Protein AF-A0A1Y1VR72-F1 (afdb_monomer_lite)

InterPro domains:
  IPR000253 Forkhead-associated (FHA) domain [PF00498] (40-105)
  IPR000253 Forkhead-associated (FHA) domain [PS50006] (40-97)
  IPR000253 Forkhead-associated (FHA) domain [SM00240] (39-97)
  IPR008984 SMAD/FHA domain superfamily [SSF49879] (26-106)
  IPR045178 Transcription regulator Fhl1/FHA1 [PTHR21712] (13-106)

Foldseek 3Di:
DDDDDPPPPPPPPDPPDDDDDAPDWDDDPPDIDGHRDQKFWEWADDPDPPDDDGRHHPYDDPQTHRGAWMWGQDPVVRFIKIAGQGCNFDDDPNDTDHHGDMDTDD

Structure (mmCIF, N/CA/C/O backbone):
data_AF-A0A1Y1VR72-F1
#
_entry.id   AF-A0A1Y1VR72-F1
#
loop_
_atom_site.group_PDB
_atom_site.id
_atom_site.type_symbol
_atom_site.label_atom_id
_atom_site.label_alt_id
_atom_site.label_comp_id
_atom_site.label_asym_id
_atom_site.label_entity_id
_atom_site.label_seq_id
_atom_site.pdbx_PDB_ins_code
_atom_site.Cartn_x
_atom_site.Cartn_y
_atom_site.Cartn_z
_atom_site.occupancy
_atom_site.B_iso_or_equiv
_atom_site.auth_seq_id
_atom_site.auth_comp_id
_atom_site.auth_asym_id
_atom_site.auth_atom_id
_atom_site.pdbx_PDB_model_num
ATOM 1 N N . ASP A 1 1 ? -9.793 15.727 67.281 1.00 45.00 1 ASP A N 1
ATOM 2 C CA . ASP A 1 1 ? -9.416 17.140 67.057 1.00 45.00 1 ASP A CA 1
ATOM 3 C C . ASP A 1 1 ? -8.016 17.166 66.433 1.00 45.00 1 ASP A C 1
ATOM 5 O O . ASP A 1 1 ? -7.065 17.645 67.029 1.00 45.00 1 ASP A O 1
ATOM 9 N N . ASP A 1 2 ? -7.736 16.398 65.380 1.00 47.75 2 ASP A N 1
ATOM 10 C CA . ASP A 1 2 ? -8.169 16.596 63.986 1.00 47.75 2 ASP A CA 1
ATOM 11 C C . ASP A 1 2 ? -7.826 17.985 63.455 1.00 47.75 2 ASP A C 1
ATOM 13 O O . ASP A 1 2 ? -8.650 18.885 63.516 1.00 47.75 2 ASP A O 1
ATOM 17 N N . GLU A 1 3 ? -6.638 18.124 62.865 1.00 48.88 3 GLU A N 1
ATOM 18 C CA . GLU A 1 3 ? -6.449 19.033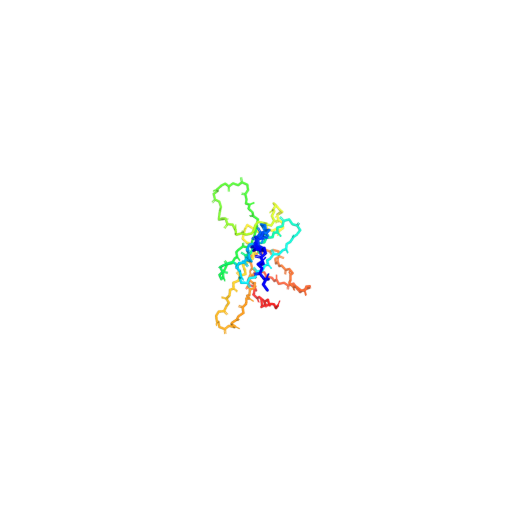 61.735 1.00 48.88 3 GLU A CA 1
ATOM 19 C C . GLU A 1 3 ? -5.447 18.411 60.758 1.00 48.88 3 GLU A C 1
ATOM 21 O O . GLU A 1 3 ? -4.230 18.391 60.951 1.00 48.88 3 GLU A O 1
ATOM 26 N N . ALA A 1 4 ? -6.025 17.794 59.730 1.00 44.56 4 ALA A N 1
ATOM 27 C CA . ALA A 1 4 ? -5.344 17.140 58.634 1.00 44.56 4 ALA A CA 1
ATOM 28 C C . ALA A 1 4 ? -4.530 18.154 57.819 1.00 44.56 4 ALA A C 1
ATOM 30 O O . ALA A 1 4 ? -5.060 19.140 57.304 1.00 44.56 4 ALA A O 1
ATOM 31 N N . GLN A 1 5 ? -3.241 17.871 57.639 1.00 47.50 5 GLN A N 1
ATOM 32 C CA . GLN A 1 5 ? -2.437 18.511 56.606 1.00 47.50 5 GLN A CA 1
ATOM 33 C C . GLN A 1 5 ? -2.975 18.082 55.238 1.00 47.50 5 GLN A C 1
ATOM 35 O O . GLN A 1 5 ? -2.904 16.914 54.857 1.00 47.50 5 GLN A O 1
ATOM 40 N N . ASN A 1 6 ? -3.539 19.056 54.525 1.00 47.53 6 ASN A N 1
ATOM 41 C CA . ASN A 1 6 ? -4.019 18.964 53.151 1.00 47.53 6 ASN A CA 1
ATOM 42 C C . ASN A 1 6 ? -2.875 18.529 52.217 1.00 47.53 6 ASN A C 1
ATOM 44 O O . ASN A 1 6 ? -2.148 19.349 51.659 1.00 47.53 6 ASN A O 1
ATOM 48 N N . GLY A 1 7 ? -2.723 17.219 52.040 1.00 40.97 7 GLY A N 1
ATOM 49 C CA . GLY A 1 7 ? -1.968 16.624 50.948 1.00 40.97 7 GLY A CA 1
ATOM 50 C C . GLY A 1 7 ? -2.772 16.741 49.661 1.00 40.97 7 GLY A C 1
ATOM 51 O O . GLY A 1 7 ? -3.368 15.763 49.215 1.00 40.97 7 GLY A O 1
ATOM 52 N N . ALA A 1 8 ? -2.810 17.935 49.067 1.00 47.41 8 ALA A N 1
ATOM 53 C CA . ALA A 1 8 ? -3.213 18.078 47.676 1.00 47.41 8 ALA A CA 1
ATOM 54 C C . ALA A 1 8 ? -2.144 17.375 46.835 1.00 47.41 8 ALA A C 1
ATOM 56 O O . ALA A 1 8 ? -1.064 17.906 46.592 1.00 47.41 8 ALA A O 1
ATOM 57 N N . THR A 1 9 ? -2.414 16.120 46.486 1.00 50.28 9 THR A N 1
ATOM 58 C CA . THR A 1 9 ? -1.569 15.335 45.597 1.00 50.28 9 THR A CA 1
ATOM 59 C C . THR A 1 9 ? -1.646 16.005 44.232 1.00 50.28 9 THR A C 1
ATOM 61 O O . THR A 1 9 ? -2.640 15.876 43.519 1.00 50.28 9 THR A O 1
ATOM 64 N N . GLU A 1 10 ? -0.629 16.798 43.906 1.00 45.81 10 GLU A N 1
ATOM 65 C CA . GLU A 1 10 ? -0.415 17.305 42.560 1.00 45.81 10 GLU A CA 1
ATOM 66 C C . GLU A 1 10 ? -0.365 16.097 41.625 1.00 45.81 10 GLU A C 1
ATOM 68 O O . GLU A 1 10 ? 0.569 15.293 41.673 1.00 45.81 10 GLU A O 1
ATOM 73 N N . LEU A 1 11 ? -1.402 15.934 40.803 1.00 52.00 11 LEU A N 1
ATOM 74 C CA . LEU A 1 11 ? -1.386 14.991 39.697 1.00 52.00 11 LEU A CA 1
ATOM 75 C C . LEU A 1 11 ? -0.333 15.490 38.707 1.00 52.00 11 LEU A C 1
ATOM 77 O O . LEU A 1 11 ? -0.634 16.252 37.789 1.00 52.00 11 LEU A O 1
ATOM 81 N N . HIS A 1 12 ? 0.915 15.079 38.926 1.00 49.41 12 HIS A N 1
ATOM 82 C CA . HIS A 1 12 ? 1.970 15.120 37.928 1.00 49.41 12 HIS A CA 1
ATOM 83 C C . HIS A 1 12 ? 1.505 14.249 36.759 1.00 49.41 12 HIS A C 1
ATOM 85 O O . HIS A 1 12 ? 1.690 13.033 36.740 1.00 49.41 12 HIS A O 1
ATOM 91 N N . MET A 1 13 ? 0.830 14.884 35.803 1.00 54.44 13 MET A N 1
ATOM 92 C CA . MET A 1 13 ? 0.628 14.353 34.466 1.00 54.44 13 MET A CA 1
ATOM 93 C C . MET A 1 13 ? 2.016 14.281 33.836 1.00 54.44 13 MET A C 1
ATOM 95 O O . MET A 1 13 ? 2.505 15.252 33.258 1.00 54.44 13 MET A O 1
ATOM 99 N N . ASP A 1 14 ? 2.680 13.141 34.023 1.00 49.00 14 ASP A N 1
ATOM 100 C CA . ASP A 1 14 ? 3.824 12.776 33.205 1.00 49.00 14 ASP A CA 1
ATOM 101 C C . ASP A 1 14 ? 3.418 12.966 31.740 1.00 49.00 14 ASP A C 1
ATOM 103 O O . ASP A 1 14 ? 2.306 12.612 31.340 1.00 49.00 14 ASP A O 1
ATOM 107 N N . SER A 1 15 ? 4.281 13.596 30.953 1.00 54.97 15 SER A N 1
ATOM 108 C CA . SER A 1 15 ? 3.996 14.084 29.596 1.00 54.97 15 SER A CA 1
ATOM 109 C C . SER A 1 15 ? 3.934 12.942 28.569 1.00 54.97 15 SER A C 1
ATOM 111 O O . SER A 1 15 ? 4.470 13.036 27.464 1.00 54.97 15 SER A O 1
ATOM 113 N N . THR A 1 16 ? 3.301 11.830 28.931 1.00 55.88 16 THR A N 1
ATOM 114 C CA . THR A 1 16 ? 3.191 10.608 28.142 1.00 55.88 16 THR A CA 1
ATOM 115 C C . THR A 1 16 ? 2.025 10.755 27.168 1.00 55.88 16 THR A C 1
ATOM 117 O O . THR A 1 16 ? 0.869 10.515 27.489 1.00 55.88 16 THR A O 1
ATOM 120 N N . GLN A 1 17 ? 2.363 11.281 25.986 1.00 63.19 17 GLN A N 1
ATOM 121 C CA . GLN A 1 17 ? 1.578 11.385 24.747 1.00 63.19 17 GLN A CA 1
ATOM 122 C C . GLN A 1 17 ? 0.138 10.844 24.817 1.00 63.19 17 GLN A C 1
ATOM 124 O O . GLN A 1 17 ? -0.082 9.635 24.888 1.00 63.19 17 GLN A O 1
ATOM 129 N N . ALA A 1 18 ? -0.844 11.745 24.698 1.00 69.44 18 ALA A N 1
ATOM 130 C CA . ALA A 1 18 ? -2.248 11.377 24.526 1.00 69.44 18 ALA A CA 1
ATOM 131 C C . ALA A 1 18 ? -2.410 10.282 23.445 1.00 69.44 18 ALA A C 1
ATOM 133 O O . ALA A 1 18 ? -1.710 10.331 22.426 1.00 69.44 18 ALA A O 1
ATOM 134 N N . PRO A 1 19 ? -3.321 9.307 23.635 1.00 79.31 19 PRO A N 1
ATOM 135 C CA . PRO A 1 19 ? -3.458 8.178 22.724 1.00 79.31 19 PRO A CA 1
ATOM 136 C C . PRO A 1 19 ? -3.738 8.658 21.296 1.00 79.31 19 PRO A C 1
ATOM 138 O O . PRO A 1 19 ? -4.648 9.45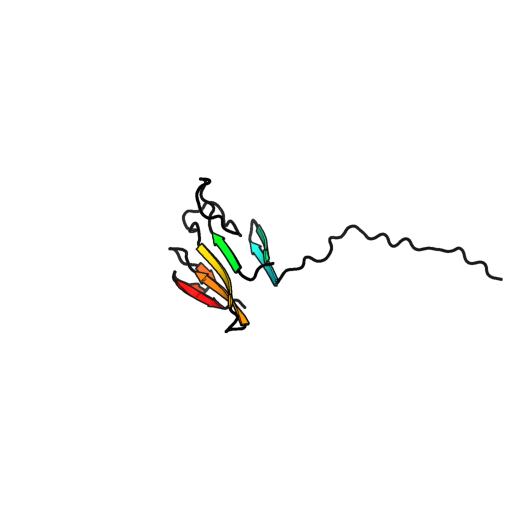3 21.049 1.00 79.31 19 PRO A O 1
ATOM 141 N N . VAL A 1 20 ? -2.936 8.176 20.343 1.00 86.31 20 VAL A N 1
ATOM 142 C CA . VAL A 1 20 ? -3.068 8.539 18.930 1.00 86.31 20 VAL A CA 1
ATOM 143 C C . VAL A 1 20 ? -4.369 7.959 18.378 1.00 86.31 20 VAL A C 1
ATOM 145 O O . VAL A 1 20 ? -4.541 6.745 18.323 1.00 86.31 20 VAL A O 1
ATOM 148 N N . GLN A 1 21 ? -5.276 8.827 17.927 1.00 92.25 21 GLN A N 1
ATOM 149 C CA . GLN A 1 21 ? -6.498 8.411 17.239 1.00 92.25 21 GLN A CA 1
ATOM 150 C C . GLN A 1 21 ? -6.195 8.074 15.773 1.00 92.25 21 GLN A C 1
ATOM 152 O O . GLN A 1 21 ? -5.679 8.912 15.023 1.00 92.25 21 GLN A O 1
ATOM 157 N N . ALA A 1 22 ? -6.494 6.835 15.384 1.00 95.00 22 ALA A N 1
ATOM 158 C CA . ALA A 1 22 ? -6.310 6.295 14.041 1.00 95.00 22 ALA A CA 1
ATOM 159 C C . ALA A 1 22 ? -7.178 5.040 13.846 1.00 95.00 22 ALA A C 1
ATOM 161 O O . ALA A 1 22 ? -7.506 4.359 14.815 1.00 95.00 22 ALA A O 1
ATOM 1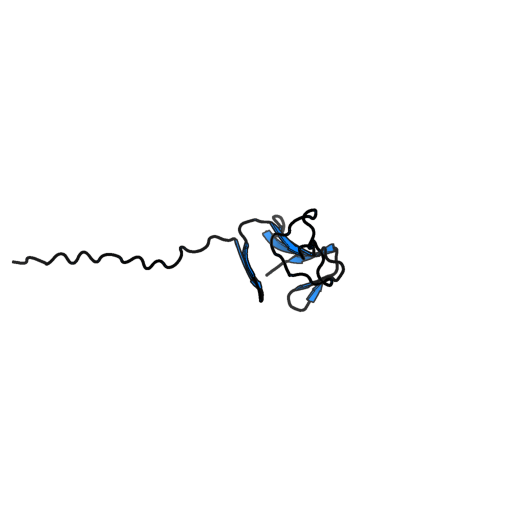62 N N . TYR A 1 23 ? -7.515 4.723 12.596 1.00 94.94 23 TYR A N 1
ATOM 163 C CA . TYR A 1 23 ? -8.194 3.479 12.224 1.00 94.94 23 TYR A CA 1
ATOM 164 C C . TYR A 1 23 ? -7.258 2.271 12.290 1.00 94.94 23 TYR A C 1
ATOM 166 O O . TYR A 1 23 ? -7.682 1.177 12.645 1.00 94.94 23 TYR A O 1
ATOM 174 N N . ALA A 1 24 ? -5.990 2.471 11.933 1.00 94.44 24 ALA A N 1
ATOM 175 C CA . ALA A 1 24 ? -4.968 1.438 11.939 1.00 94.44 24 ALA A CA 1
ATOM 176 C C . ALA A 1 24 ? -3.578 2.059 12.113 1.00 94.44 24 ALA A C 1
ATOM 178 O O . ALA A 1 24 ? -3.380 3.265 11.927 1.00 94.44 24 ALA A O 1
ATOM 179 N N . LYS A 1 25 ? -2.603 1.213 12.433 1.00 95.12 25 LYS A N 1
ATOM 180 C CA . LYS A 1 25 ? -1.183 1.553 12.444 1.00 95.12 25 LYS A CA 1
ATOM 181 C C . LYS A 1 25 ? -0.479 0.668 11.418 1.00 95.12 25 LYS A C 1
ATOM 183 O O . LYS A 1 25 ? -0.639 -0.546 11.451 1.00 95.12 25 LYS A O 1
ATOM 188 N N . LEU A 1 26 ? 0.282 1.283 10.522 1.00 94.94 26 LEU A N 1
ATOM 189 C CA . LEU A 1 26 ? 1.143 0.609 9.558 1.00 94.94 26 LEU A CA 1
ATOM 190 C C . LEU A 1 26 ? 2.587 0.798 10.007 1.00 94.94 26 LEU A C 1
ATOM 192 O O . LEU A 1 26 ? 3.019 1.925 10.249 1.00 94.94 26 LEU A O 1
ATOM 196 N N . GLU A 1 27 ? 3.323 -0.298 10.124 1.00 95.31 27 GLU A N 1
ATOM 197 C CA . GLU A 1 27 ? 4.709 -0.288 10.572 1.00 95.31 27 GLU A CA 1
ATOM 198 C C . GLU A 1 27 ? 5.561 -1.095 9.599 1.00 95.31 27 GLU A C 1
ATOM 200 O O . GLU A 1 27 ? 5.185 -2.189 9.176 1.00 95.31 27 GLU A O 1
ATOM 205 N N . GLY A 1 28 ? 6.694 -0.521 9.225 1.00 90.19 28 GLY A N 1
ATOM 206 C CA . GLY A 1 28 ? 7.737 -1.175 8.455 1.00 90.19 28 GLY A CA 1
ATOM 207 C C . GLY A 1 28 ? 9.106 -0.843 9.045 1.00 90.19 28 GLY A C 1
ATOM 208 O O . GLY A 1 28 ? 9.185 -0.117 10.035 1.00 90.19 28 GLY A O 1
ATOM 209 N N . PRO A 1 29 ? 10.196 -1.337 8.437 1.00 89.88 29 PRO A N 1
ATOM 210 C CA . PRO A 1 29 ? 11.546 -1.140 8.966 1.00 89.88 29 PRO A CA 1
ATOM 211 C C . PRO A 1 29 ? 11.912 0.333 9.195 1.00 89.88 29 PRO A C 1
ATOM 213 O O . PRO A 1 29 ? 12.518 0.662 10.210 1.00 89.88 29 PRO A O 1
ATOM 216 N N . ASP A 1 30 ? 11.486 1.210 8.281 1.00 87.25 30 ASP A N 1
ATOM 217 C CA . ASP A 1 30 ? 11.875 2.625 8.258 1.00 87.25 30 ASP A CA 1
ATOM 218 C C . ASP A 1 30 ? 10.684 3.588 8.408 1.00 87.25 30 ASP A C 1
ATOM 220 O O . ASP A 1 30 ? 10.832 4.799 8.232 1.00 87.25 30 ASP A O 1
ATOM 224 N N . PHE A 1 31 ? 9.482 3.081 8.707 1.00 88.06 31 PHE A N 1
ATOM 225 C CA . PHE A 1 31 ? 8.302 3.933 8.852 1.00 88.06 31 PHE A CA 1
ATOM 226 C C . PHE A 1 31 ? 7.312 3.423 9.898 1.00 88.06 31 PHE A C 1
ATOM 228 O O . PHE A 1 31 ? 7.114 2.228 10.099 1.00 88.06 31 PHE A O 1
ATOM 235 N N . CYS A 1 32 ? 6.617 4.376 10.508 1.00 93.69 32 CYS A N 1
ATOM 236 C CA . CYS A 1 32 ? 5.462 4.149 11.358 1.00 93.69 32 CYS A CA 1
ATOM 237 C C . CYS A 1 32 ? 4.402 5.183 10.975 1.00 93.69 32 CYS A C 1
ATOM 239 O O . CYS A 1 32 ? 4.628 6.388 11.093 1.00 93.69 32 CYS A O 1
ATOM 241 N N . TYR A 1 33 ? 3.265 4.716 10.468 1.00 93.94 33 TYR A N 1
ATOM 242 C CA . TYR A 1 33 ? 2.217 5.557 9.906 1.00 93.94 33 TYR A CA 1
ATOM 243 C C . TYR A 1 33 ? 0.866 5.228 10.540 1.00 93.94 33 TYR A C 1
ATOM 245 O O . TYR A 1 33 ? 0.419 4.083 10.546 1.00 93.94 33 TYR A O 1
ATOM 253 N N . TYR A 1 34 ? 0.188 6.251 11.052 1.00 95.75 34 TYR A N 1
ATOM 254 C CA . TYR A 1 34 ? -1.144 6.120 11.632 1.00 95.75 34 TYR A CA 1
ATOM 255 C C . TYR A 1 34 ? -2.204 6.463 10.586 1.00 95.75 34 TYR A C 1
ATOM 257 O O . TYR A 1 34 ? -2.320 7.611 10.157 1.00 95.75 34 TYR A O 1
ATOM 265 N N . VAL A 1 35 ? -2.998 5.468 10.196 1.00 95.50 35 VAL A N 1
ATOM 266 C CA . VAL A 1 35 ? -4.057 5.599 9.192 1.00 95.50 35 VAL A CA 1
ATOM 267 C C . VAL A 1 35 ? -5.218 6.388 9.786 1.00 95.50 35 VAL A C 1
ATOM 269 O O . VAL A 1 35 ? -5.950 5.889 10.636 1.00 95.50 35 VAL A O 1
ATOM 272 N N . ARG A 1 36 ? -5.389 7.635 9.346 1.00 95.06 36 ARG A N 1
ATOM 273 C CA . ARG A 1 36 ? -6.466 8.540 9.800 1.00 95.06 36 ARG A CA 1
ATOM 274 C C . ARG A 1 36 ? -7.513 8.821 8.728 1.00 95.06 36 ARG A C 1
ATOM 276 O O . ARG A 1 36 ? -8.540 9.433 9.007 1.00 95.06 36 ARG A O 1
ATOM 283 N N . THR A 1 37 ? -7.250 8.375 7.508 1.00 95.75 37 THR A N 1
ATOM 284 C CA . THR A 1 37 ? -8.135 8.454 6.348 1.00 95.75 37 THR A CA 1
ATOM 285 C C . THR A 1 37 ? -8.604 7.053 5.968 1.00 95.75 37 THR A C 1
ATOM 287 O O . THR A 1 37 ? -8.037 6.049 6.392 1.00 95.75 37 THR A O 1
ATOM 290 N N . LEU A 1 38 ? -9.651 6.981 5.149 1.00 96.75 38 LEU A N 1
ATOM 291 C CA . LEU A 1 38 ? -10.149 5.715 4.608 1.00 96.75 38 LEU A CA 1
ATOM 292 C C . LEU A 1 38 ? -9.391 5.259 3.359 1.00 96.75 38 LEU A C 1
ATOM 294 O O . LEU A 1 38 ? -9.720 4.220 2.805 1.00 96.75 38 LEU A O 1
ATOM 298 N N . GLU A 1 39 ? -8.412 6.032 2.898 1.00 96.50 39 GLU A N 1
ATOM 299 C CA . GLU A 1 39 ? -7.564 5.715 1.756 1.00 96.50 39 GLU A CA 1
ATOM 300 C C . GLU A 1 39 ? -6.137 6.180 2.046 1.00 96.50 39 GLU A C 1
ATOM 302 O O . GLU A 1 39 ? -5.935 7.308 2.499 1.00 96.50 39 GLU A O 1
ATOM 307 N N . VAL A 1 40 ? -5.172 5.298 1.791 1.00 96.44 40 VAL A N 1
ATOM 308 C CA . VAL A 1 40 ? -3.734 5.528 1.951 1.00 96.44 40 VAL A CA 1
ATOM 309 C C . VAL A 1 40 ? -3.012 4.911 0.761 1.00 96.44 40 VAL A C 1
ATOM 311 O O . VAL A 1 40 ? -3.215 3.743 0.421 1.00 96.44 40 VAL A O 1
ATOM 314 N N . THR A 1 41 ? -2.150 5.688 0.122 1.00 96.12 41 THR A N 1
ATOM 315 C CA . THR A 1 41 ? -1.357 5.279 -1.035 1.00 96.12 41 THR A CA 1
ATOM 316 C C . THR A 1 41 ? 0.086 4.994 -0.642 1.00 96.12 41 THR A C 1
ATOM 318 O O . THR A 1 41 ? 0.706 5.734 0.119 1.00 96.12 41 THR A O 1
ATOM 321 N N . LEU A 1 42 ? 0.633 3.909 -1.188 1.00 95.25 42 LEU A N 1
ATOM 322 C CA . LEU A 1 42 ? 2.006 3.486 -0.952 1.00 95.25 42 LEU A CA 1
ATOM 323 C C . LEU A 1 42 ? 2.765 3.430 -2.269 1.00 95.25 42 LEU A C 1
ATOM 325 O O . LEU A 1 42 ? 2.254 2.957 -3.296 1.00 95.25 42 LEU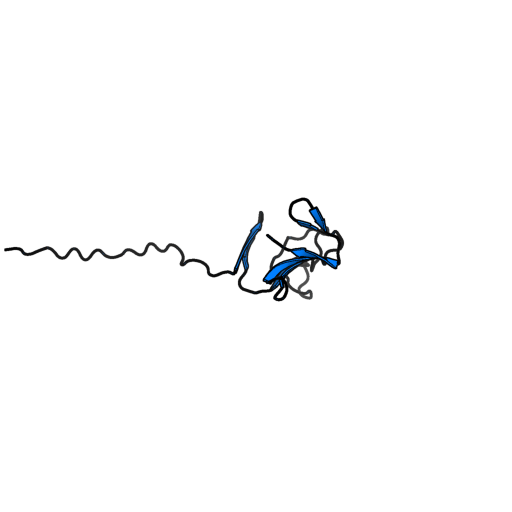 A O 1
ATOM 329 N N . GLY A 1 43 ? 4.018 3.852 -2.242 1.00 95.00 43 GLY A N 1
ATOM 330 C CA . GLY A 1 43 ? 4.883 3.755 -3.401 1.00 95.00 43 GLY A CA 1
ATOM 331 C C . GLY A 1 43 ? 6.215 4.428 -3.173 1.00 95.00 43 GLY A C 1
ATOM 332 O O . GLY A 1 43 ? 6.587 4.748 -2.055 1.00 95.00 43 GLY A O 1
ATOM 333 N N . ARG A 1 44 ? 6.948 4.608 -4.261 1.00 92.56 44 ARG A N 1
ATOM 334 C CA . ARG A 1 44 ? 8.259 5.241 -4.242 1.00 92.56 44 ARG A CA 1
ATOM 335 C C . ARG A 1 44 ? 8.165 6.700 -4.664 1.00 92.56 44 ARG A C 1
ATOM 337 O O . ARG A 1 44 ? 7.754 6.969 -5.799 1.00 92.56 44 ARG A O 1
ATOM 344 N N . HIS A 1 45 ? 8.680 7.624 -3.864 1.00 81.56 45 HIS A N 1
ATOM 345 C CA . HIS A 1 45 ? 8.845 8.993 -4.341 1.00 81.56 45 HIS A CA 1
ATOM 346 C C . HIS A 1 45 ? 9.914 9.064 -5.459 1.00 81.56 45 HIS A C 1
ATOM 348 O O . HIS A 1 45 ? 11.012 8.508 -5.342 1.00 81.56 45 HIS A O 1
ATOM 354 N N . PRO A 1 46 ? 9.635 9.685 -6.615 1.00 63.69 46 PRO A N 1
ATOM 355 C CA . PRO A 1 46 ? 10.681 10.008 -7.577 1.00 63.69 46 PRO A CA 1
ATOM 356 C C . PRO A 1 46 ? 11.450 11.242 -7.102 1.00 63.69 46 PRO A C 1
ATOM 358 O O . PRO A 1 46 ? 10.865 12.192 -6.612 1.00 63.69 46 PRO A O 1
ATOM 361 N N . THR A 1 47 ? 12.753 11.293 -7.357 1.00 62.19 47 THR A N 1
ATOM 362 C CA . THR A 1 47 ? 13.641 12.421 -7.011 1.00 62.19 47 THR A CA 1
ATOM 363 C C . THR A 1 47 ? 13.289 13.765 -7.677 1.00 62.19 47 THR A C 1
ATOM 365 O O . THR A 1 47 ? 14.029 14.731 -7.534 1.00 62.19 47 THR A O 1
ATOM 368 N N . SER A 1 48 ? 12.186 13.851 -8.426 1.00 62.97 48 SER A N 1
ATOM 369 C CA . SER A 1 48 ? 11.775 15.044 -9.174 1.00 62.97 48 SER A CA 1
ATOM 370 C C . SER A 1 48 ? 10.407 15.525 -8.695 1.00 62.97 48 SER A C 1
ATOM 372 O O . SER A 1 48 ? 9.449 14.754 -8.658 1.00 62.97 48 SER A O 1
ATOM 374 N N . ALA A 1 49 ? 10.323 16.819 -8.378 1.00 61.16 49 ALA A N 1
ATOM 375 C CA . ALA A 1 49 ? 9.208 17.486 -7.698 1.00 61.16 49 ALA A CA 1
ATOM 376 C C . ALA A 1 49 ? 7.860 17.526 -8.462 1.00 61.16 49 ALA A C 1
ATOM 378 O O . ALA A 1 49 ? 6.917 18.159 -8.002 1.00 61.16 49 ALA A O 1
ATOM 379 N N . HIS A 1 50 ? 7.750 16.880 -9.628 1.00 63.16 50 HIS A N 1
ATOM 380 C CA . HIS A 1 50 ? 6.585 16.967 -10.524 1.00 63.16 50 HIS A CA 1
ATOM 381 C C . HIS A 1 50 ? 5.694 15.717 -10.545 1.00 63.16 50 HIS A C 1
ATOM 383 O O . HIS A 1 50 ? 4.813 15.604 -11.396 1.00 63.16 50 HIS A O 1
ATOM 389 N N . HIS A 1 51 ? 5.914 14.754 -9.655 1.00 62.62 51 HIS A N 1
ATOM 390 C CA . HIS A 1 51 ? 5.121 13.526 -9.618 1.00 62.62 51 HIS A CA 1
ATOM 391 C C . HIS A 1 51 ? 4.180 13.468 -8.418 1.00 62.62 51 HIS A C 1
ATOM 393 O O . HIS A 1 51 ? 4.485 14.016 -7.364 1.00 62.62 51 HIS A O 1
ATOM 399 N N . GLU A 1 52 ? 3.061 12.757 -8.609 1.00 66.38 52 GLU A N 1
ATOM 400 C CA . GLU A 1 52 ? 2.084 12.422 -7.569 1.00 66.38 52 GLU A CA 1
ATOM 401 C C . GLU A 1 52 ? 2.793 11.940 -6.296 1.00 66.38 52 GLU A C 1
ATOM 403 O O . GLU A 1 52 ? 3.565 10.975 -6.329 1.00 66.38 52 GLU A O 1
ATOM 408 N N . SER A 1 53 ? 2.546 12.643 -5.192 1.00 80.06 53 SER A N 1
ATOM 409 C CA . SER A 1 53 ? 2.998 12.256 -3.860 1.00 80.06 53 SER A CA 1
ATOM 410 C C . SER A 1 53 ? 2.203 11.047 -3.373 1.00 80.06 53 SER A C 1
ATOM 412 O O . SER A 1 53 ? 0.991 10.987 -3.573 1.00 80.06 53 SER A O 1
ATOM 414 N N . VAL A 1 54 ? 2.883 10.106 -2.724 1.00 91.56 54 VAL A N 1
ATOM 415 C CA . VAL A 1 54 ? 2.257 9.006 -1.978 1.00 91.56 54 VAL A CA 1
ATOM 416 C C . VAL A 1 54 ? 2.208 9.350 -0.495 1.00 91.56 54 VAL A C 1
ATOM 418 O O . VAL A 1 54 ? 3.027 10.139 -0.025 1.00 91.56 54 VAL A O 1
ATOM 421 N N . ASP A 1 55 ? 1.274 8.746 0.235 1.00 93.19 55 ASP A N 1
ATOM 422 C CA . ASP A 1 55 ? 1.149 8.940 1.685 1.00 93.19 55 ASP A CA 1
ATOM 423 C C . ASP A 1 55 ? 2.270 8.228 2.453 1.00 93.19 55 ASP A C 1
ATOM 425 O O . ASP A 1 55 ? 2.762 8.741 3.458 1.00 93.19 55 ASP A O 1
ATOM 429 N N . ILE A 1 56 ? 2.682 7.051 1.968 1.00 93.62 56 ILE A N 1
ATOM 430 C CA . ILE A 1 56 ? 3.778 6.257 2.533 1.00 93.62 56 ILE A CA 1
ATOM 431 C C . ILE A 1 56 ? 4.839 6.036 1.458 1.00 93.62 56 ILE A C 1
ATOM 433 O O . ILE A 1 56 ? 4.602 5.339 0.463 1.00 93.62 56 ILE A O 1
ATOM 437 N N . ASP A 1 57 ? 6.017 6.618 1.686 1.00 92.69 57 ASP A N 1
ATOM 438 C CA . ASP A 1 57 ? 7.199 6.390 0.860 1.00 92.69 57 ASP A CA 1
ATOM 439 C C . ASP A 1 57 ? 7.896 5.091 1.280 1.00 92.69 57 ASP A C 1
ATOM 441 O O . ASP A 1 57 ? 8.263 4.904 2.438 1.00 92.69 57 ASP A O 1
ATOM 445 N N . LEU A 1 58 ? 8.069 4.189 0.319 1.00 92.56 58 LEU A N 1
ATOM 446 C CA . LEU A 1 58 ? 8.729 2.893 0.486 1.00 92.56 58 LEU A CA 1
ATOM 447 C C . LEU A 1 58 ? 10.193 2.920 0.011 1.00 92.56 58 LEU A C 1
ATOM 449 O O . LEU A 1 58 ? 10.795 1.869 -0.222 1.00 92.56 58 LEU A O 1
ATOM 453 N N . GLY A 1 59 ? 10.758 4.114 -0.181 1.00 89.50 59 GLY A N 1
ATOM 454 C CA . GLY A 1 59 ? 12.146 4.318 -0.581 1.00 89.50 59 GLY A CA 1
ATOM 455 C C . GLY A 1 59 ? 12.350 4.318 -2.095 1.00 89.50 59 GLY A C 1
ATOM 456 O O . GLY A 1 59 ? 11.410 4.308 -2.889 1.00 89.50 59 GLY A O 1
ATOM 457 N N . ASP A 1 60 ? 13.609 4.334 -2.534 1.00 89.31 60 ASP A N 1
ATOM 458 C CA . ASP A 1 60 ? 13.983 4.695 -3.907 1.00 89.31 60 ASP A CA 1
ATOM 459 C C . ASP A 1 60 ? 14.119 3.508 -4.902 1.00 89.31 60 ASP A C 1
ATOM 461 O O . ASP A 1 60 ? 14.379 3.707 -6.105 1.00 89.31 60 ASP A O 1
ATOM 465 N N . SER A 1 61 ? 13.818 2.289 -4.444 1.00 91.94 61 SER A N 1
ATOM 466 C CA . SER A 1 61 ? 13.932 1.051 -5.220 1.00 91.94 61 SER A CA 1
ATOM 467 C C . SER A 1 61 ? 13.090 1.043 -6.501 1.00 91.94 61 SER A C 1
ATOM 469 O O . SER A 1 61 ? 11.875 1.251 -6.499 1.00 91.94 61 SER A O 1
ATOM 471 N N . LYS A 1 62 ? 13.714 0.693 -7.634 1.00 92.00 62 LYS A N 1
ATOM 472 C CA . LYS A 1 62 ? 13.016 0.523 -8.925 1.00 92.00 62 LYS A CA 1
ATOM 473 C C . LYS A 1 62 ? 12.071 -0.681 -8.957 1.00 92.00 62 LYS A C 1
ATOM 475 O O . LYS A 1 62 ? 11.235 -0.752 -9.859 1.00 92.00 62 LYS A O 1
ATOM 480 N N . ALA A 1 63 ? 12.176 -1.598 -7.993 1.00 94.25 63 ALA A N 1
ATOM 481 C CA . ALA A 1 63 ? 11.207 -2.677 -7.833 1.00 94.25 63 ALA A CA 1
ATOM 482 C C . ALA A 1 63 ? 9.842 -2.149 -7.352 1.00 94.25 63 ALA A C 1
ATOM 484 O O . ALA A 1 63 ? 8.804 -2.735 -7.669 1.00 94.25 63 ALA A O 1
ATOM 485 N N . VAL A 1 64 ? 9.837 -1.005 -6.662 1.00 94.75 64 VAL A N 1
ATOM 486 C CA . VAL A 1 64 ? 8.633 -0.317 -6.205 1.00 94.75 64 VAL A CA 1
ATOM 487 C C . VAL A 1 64 ? 8.216 0.729 -7.242 1.00 94.75 64 VAL A C 1
ATOM 489 O O . VAL A 1 64 ? 9.009 1.495 -7.801 1.00 94.75 64 VAL A O 1
ATOM 492 N N . SER A 1 65 ? 6.922 0.738 -7.548 1.00 94.88 65 SER A N 1
ATOM 493 C CA . SER A 1 65 ? 6.337 1.690 -8.495 1.00 94.88 65 SER A CA 1
ATOM 494 C C . SER A 1 65 ? 6.051 3.005 -7.776 1.00 94.88 65 SER A C 1
ATOM 496 O O . SER A 1 65 ? 5.831 3.006 -6.572 1.00 94.88 65 SER A O 1
ATOM 498 N N . ARG A 1 66 ? 6.026 4.130 -8.502 1.00 93.12 66 ARG A N 1
ATOM 499 C CA . ARG A 1 66 ? 5.755 5.442 -7.880 1.00 93.12 66 ARG A CA 1
ATOM 500 C C . ARG A 1 66 ? 4.432 5.464 -7.119 1.00 93.12 66 ARG A C 1
ATOM 502 O O . ARG A 1 66 ? 4.377 5.954 -6.009 1.00 93.12 66 ARG A O 1
ATOM 509 N N . ARG A 1 67 ? 3.421 4.818 -7.698 1.00 94.44 67 ARG A N 1
ATOM 510 C CA . ARG A 1 67 ? 2.178 4.415 -7.046 1.00 94.44 67 ARG A CA 1
ATOM 511 C C . ARG A 1 67 ? 2.101 2.896 -7.128 1.00 94.44 67 ARG A C 1
ATOM 513 O O . ARG A 1 67 ? 1.942 2.351 -8.222 1.00 94.44 67 ARG A O 1
ATOM 520 N N . HIS A 1 68 ? 2.340 2.215 -6.015 1.00 96.75 68 HIS A N 1
ATOM 521 C CA . HIS A 1 68 ? 2.523 0.765 -5.992 1.00 96.75 68 HIS A CA 1
ATOM 522 C C . HIS A 1 68 ? 1.315 0.035 -5.416 1.00 96.75 68 HIS A C 1
ATOM 524 O O . HIS A 1 68 ? 0.858 -0.939 -6.010 1.00 96.75 68 HIS A O 1
ATOM 530 N N . ALA A 1 69 ? 0.765 0.529 -4.316 1.00 97.56 69 ALA A N 1
ATOM 531 C CA . ALA A 1 69 ? -0.408 -0.052 -3.689 1.00 97.56 69 ALA A CA 1
ATOM 532 C C . ALA A 1 69 ? -1.283 1.038 -3.073 1.00 97.56 69 ALA A C 1
ATOM 534 O O . ALA A 1 69 ? -0.868 2.190 -2.930 1.00 97.56 69 ALA A O 1
ATOM 535 N N . LYS A 1 70 ? -2.509 0.667 -2.731 1.00 97.62 70 LYS A N 1
ATOM 536 C CA . LYS A 1 70 ? -3.429 1.512 -1.980 1.00 97.62 70 LYS A CA 1
ATOM 537 C C . LYS A 1 70 ? -4.190 0.658 -1.002 1.00 97.62 70 LYS A C 1
ATOM 539 O O . LYS A 1 70 ? -4.784 -0.333 -1.416 1.00 97.62 70 LYS A O 1
ATOM 544 N N . ILE A 1 71 ? -4.185 1.075 0.250 1.00 97.94 71 ILE A N 1
ATOM 545 C CA . ILE A 1 71 ? -5.054 0.530 1.278 1.00 97.94 71 ILE A CA 1
ATOM 546 C C . ILE A 1 71 ? -6.271 1.440 1.344 1.00 97.94 71 ILE A C 1
ATOM 548 O O . ILE A 1 71 ? -6.123 2.659 1.429 1.00 97.94 71 ILE A O 1
ATOM 552 N N . PHE A 1 72 ? -7.468 0.877 1.258 1.00 98.06 72 PHE A N 1
ATOM 553 C CA . PHE A 1 72 ? -8.698 1.654 1.333 1.00 98.06 72 PHE A CA 1
ATOM 554 C C . PHE A 1 72 ? -9.805 0.879 2.037 1.00 98.06 72 PHE A C 1
ATOM 556 O O . PHE A 1 72 ? -9.833 -0.347 1.995 1.00 98.06 72 PHE A O 1
ATOM 563 N N . TYR A 1 73 ? -10.715 1.593 2.688 1.00 97.94 73 TYR A N 1
ATOM 564 C CA . TYR A 1 73 ? -11.893 0.995 3.296 1.00 97.94 73 TYR A CA 1
ATOM 565 C C . TYR A 1 73 ? -12.972 0.780 2.233 1.00 97.94 73 TYR A C 1
ATOM 567 O O . TYR A 1 73 ? -13.443 1.731 1.604 1.00 97.94 73 TYR A O 1
ATOM 575 N N . ASN A 1 74 ? -13.368 -0.470 2.026 1.00 97.25 74 ASN A N 1
ATOM 576 C CA . ASN A 1 74 ? -14.466 -0.828 1.145 1.00 97.25 74 ASN A CA 1
ATOM 577 C C . ASN A 1 74 ? -15.769 -0.874 1.956 1.00 97.25 74 ASN A C 1
ATOM 579 O O . ASN A 1 74 ? -15.970 -1.739 2.802 1.00 97.25 74 ASN A O 1
ATOM 583 N N . PHE A 1 75 ? -16.686 0.052 1.672 1.00 96.06 75 PHE A N 1
ATOM 584 C CA . PHE A 1 75 ? -17.971 0.148 2.374 1.00 96.06 75 PHE A CA 1
ATOM 585 C C . PHE A 1 75 ? -18.919 -1.031 2.116 1.00 96.06 75 PHE A C 1
ATOM 587 O O . PHE A 1 75 ? -19.815 -1.270 2.922 1.00 96.06 75 PHE A O 1
ATOM 594 N N . VAL A 1 76 ? -18.746 -1.761 1.009 1.00 96.19 76 VAL A N 1
ATOM 595 C CA . VAL A 1 76 ? -19.582 -2.923 0.674 1.00 96.19 76 VAL A CA 1
ATOM 596 C C . VAL A 1 76 ? -19.163 -4.134 1.502 1.00 96.19 76 VAL A C 1
ATOM 598 O O . VAL A 1 76 ? -20.013 -4.772 2.117 1.00 96.19 76 VAL A O 1
ATOM 601 N N . SER A 1 77 ? -17.863 -4.436 1.543 1.00 95.00 77 SER A N 1
ATOM 602 C CA . SER A 1 77 ? -17.308 -5.528 2.360 1.00 95.00 77 SER A CA 1
ATOM 603 C C . SER A 1 77 ? -17.102 -5.137 3.829 1.00 95.00 77 SER A C 1
ATOM 605 O O . SER A 1 77 ? -16.882 -6.012 4.662 1.00 95.00 77 SER A O 1
ATOM 607 N N . GLN A 1 78 ? -17.220 -3.844 4.152 1.00 96.38 78 GLN A N 1
ATOM 608 C CA . GLN A 1 78 ? -16.999 -3.250 5.475 1.00 96.38 78 GLN A CA 1
ATOM 609 C C . GLN A 1 78 ? -15.607 -3.549 6.051 1.00 96.38 78 GLN A C 1
ATOM 611 O O . GLN A 1 78 ? -15.428 -3.645 7.268 1.00 96.38 78 GLN A O 1
ATOM 616 N N . SER A 1 79 ? -14.607 -3.667 5.182 1.00 96.69 79 SER A N 1
ATOM 617 C CA . SER A 1 79 ? -13.234 -4.011 5.545 1.00 96.69 79 SER A CA 1
ATOM 618 C C . SER A 1 79 ? -12.215 -3.176 4.772 1.00 96.69 79 SER A C 1
ATOM 620 O O . SER A 1 79 ? -12.530 -2.537 3.767 1.00 96.69 79 SER A O 1
ATOM 622 N N . PHE A 1 80 ? -10.974 -3.158 5.261 1.00 97.25 80 PHE A N 1
ATOM 623 C CA . PHE A 1 80 ? -9.862 -2.592 4.507 1.00 97.25 80 PHE A CA 1
ATOM 624 C C . PHE A 1 80 ? -9.381 -3.579 3.440 1.00 97.25 80 PHE A C 1
ATOM 626 O O . PHE A 1 80 ? -9.242 -4.776 3.689 1.00 97.25 80 PHE A O 1
ATOM 633 N N . GLU A 1 81 ? -9.084 -3.062 2.255 1.00 98.12 81 GLU A N 1
ATOM 634 C CA . GLU A 1 81 ? -8.549 -3.816 1.128 1.00 98.12 81 GLU A CA 1
ATOM 635 C C . GLU A 1 81 ? -7.273 -3.160 0.604 1.00 98.12 81 GLU A C 1
ATOM 637 O O . GLU A 1 81 ? -7.140 -1.934 0.602 1.00 98.12 81 GLU A O 1
ATOM 642 N N . LEU A 1 82 ? -6.339 -3.981 0.126 1.00 98.25 82 LEU A N 1
ATOM 643 C CA . LEU A 1 82 ? -5.146 -3.546 -0.586 1.00 98.25 82 LEU A CA 1
ATOM 644 C C . LEU A 1 82 ? -5.333 -3.785 -2.082 1.00 98.25 82 LEU A C 1
ATOM 646 O O . LEU A 1 82 ? -5.483 -4.921 -2.523 1.00 98.25 82 LEU A O 1
ATOM 650 N N . GLN A 1 83 ? -5.278 -2.714 -2.871 1.00 98.31 83 GLN A N 1
ATOM 651 C 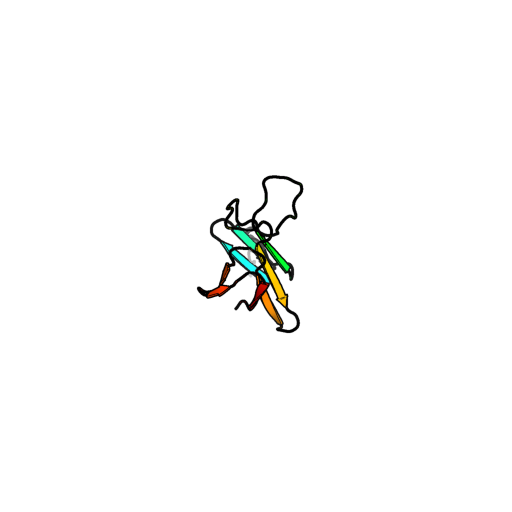CA . GLN A 1 83 ? -5.272 -2.773 -4.330 1.00 98.31 83 GLN A CA 1
ATOM 652 C C . GLN A 1 83 ? -3.859 -2.602 -4.884 1.00 98.31 83 GLN A C 1
ATOM 654 O O . GLN A 1 83 ? -3.146 -1.654 -4.542 1.00 98.31 83 GLN A O 1
ATOM 659 N N . VAL A 1 84 ? -3.479 -3.493 -5.799 1.00 98.38 84 VAL A N 1
ATOM 660 C CA . VAL A 1 84 ? -2.136 -3.546 -6.381 1.00 98.38 84 VAL A CA 1
ATOM 661 C C . VAL A 1 84 ? -2.071 -2.744 -7.680 1.00 98.38 84 VAL A C 1
ATOM 663 O O . VAL A 1 84 ? -2.680 -3.104 -8.687 1.00 98.38 84 VAL A O 1
ATOM 666 N N . PHE A 1 85 ? -1.268 -1.684 -7.707 1.00 97.31 85 PHE A N 1
ATOM 667 C CA . PHE A 1 85 ? -0.994 -0.892 -8.917 1.00 97.31 85 PHE A CA 1
ATOM 668 C C . PHE A 1 85 ? 0.385 -1.173 -9.519 1.00 97.31 85 PHE A C 1
ATOM 670 O O . PHE A 1 85 ? 0.599 -0.950 -10.714 1.00 97.31 85 PHE A O 1
ATOM 677 N N . GLY A 1 86 ? 1.318 -1.656 -8.699 1.00 96.56 86 GLY A N 1
ATOM 678 C CA . GLY A 1 86 ? 2.713 -1.850 -9.055 1.00 96.56 86 GLY A CA 1
ATOM 679 C C . GLY A 1 86 ? 2.930 -2.931 -10.106 1.00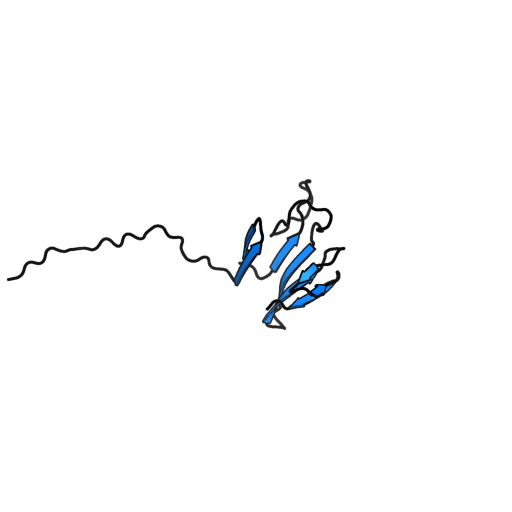 96.56 86 GLY A C 1
ATOM 680 O O . GLY A 1 86 ? 2.302 -3.985 -10.074 1.00 96.56 86 GLY A O 1
ATOM 681 N N . LYS A 1 87 ? 3.874 -2.696 -11.027 1.00 96.94 87 LYS A N 1
ATOM 682 C CA . LYS A 1 87 ? 4.208 -3.650 -12.105 1.00 96.94 87 LYS A CA 1
ATOM 683 C C . LYS A 1 87 ? 4.628 -5.025 -11.572 1.00 96.94 87 LYS A C 1
ATOM 685 O O . LYS A 1 87 ? 4.304 -6.030 -12.193 1.00 96.94 87 LYS A O 1
ATOM 690 N N . ASN A 1 88 ? 5.352 -5.050 -10.457 1.00 97.50 88 ASN A N 1
ATOM 691 C CA . ASN A 1 88 ? 5.935 -6.272 -9.909 1.00 97.50 88 ASN A CA 1
ATOM 692 C C . ASN A 1 88 ? 4.981 -7.041 -8.984 1.00 97.50 88 ASN A C 1
ATOM 694 O O . ASN A 1 88 ? 5.341 -8.121 -8.526 1.00 97.50 88 ASN A O 1
ATOM 698 N N . GLY A 1 89 ? 3.767 -6.534 -8.752 1.00 97.25 89 GLY A N 1
ATOM 699 C CA . GLY A 1 89 ? 2.859 -7.098 -7.757 1.00 97.25 89 GLY A CA 1
ATOM 700 C C . GLY A 1 89 ? 3.320 -6.830 -6.323 1.00 97.25 89 GLY A C 1
ATOM 701 O O . GLY A 1 89 ? 4.264 -6.071 -6.110 1.00 97.25 89 GLY A O 1
ATOM 702 N N . CYS A 1 90 ? 2.664 -7.467 -5.358 1.00 96.50 90 CYS A N 1
ATOM 703 C CA . CYS A 1 90 ? 3.030 -7.430 -3.943 1.00 96.50 90 CYS A CA 1
ATOM 704 C C . CYS A 1 90 ? 2.750 -8.779 -3.271 1.00 96.50 90 CYS A C 1
ATOM 706 O O . CYS A 1 90 ? 1.908 -9.542 -3.746 1.00 96.50 90 CYS A O 1
ATOM 708 N N . LEU A 1 91 ? 3.445 -9.054 -2.168 1.00 96.50 91 LEU A N 1
ATOM 709 C CA . LEU A 1 91 ? 3.091 -10.146 -1.266 1.00 96.50 91 LEU A CA 1
ATOM 710 C C . LEU A 1 91 ? 2.253 -9.600 -0.108 1.00 96.50 91 LEU A C 1
ATOM 712 O O . LEU A 1 91 ? 2.588 -8.551 0.443 1.00 96.50 91 LEU A O 1
ATOM 716 N N . VAL A 1 92 ? 1.189 -10.315 0.244 1.00 95.94 92 VAL A N 1
ATOM 717 C CA . VAL A 1 92 ? 0.357 -10.075 1.430 1.00 95.94 92 VAL A CA 1
ATOM 718 C C . VAL A 1 92 ? 0.164 -11.431 2.100 1.00 95.94 92 VAL A C 1
ATOM 720 O O . VAL A 1 92 ? -0.300 -12.354 1.441 1.00 95.94 92 VAL A O 1
ATOM 723 N N . ASP A 1 93 ? 0.579 -11.562 3.362 1.00 94.56 93 ASP A N 1
ATOM 724 C CA . ASP A 1 93 ? 0.528 -12.818 4.130 1.00 94.56 93 ASP A CA 1
ATOM 725 C C . ASP A 1 93 ? 1.115 -14.030 3.374 1.00 94.56 93 ASP A C 1
ATOM 727 O O . ASP A 1 93 ? 0.487 -15.078 3.252 1.00 94.56 93 ASP A O 1
ATOM 731 N N . ASP A 1 94 ? 2.319 -13.858 2.815 1.00 95.50 94 ASP A N 1
ATOM 732 C CA . ASP A 1 94 ? 3.043 -14.841 1.985 1.00 95.50 94 ASP A CA 1
ATOM 733 C C . ASP A 1 94 ? 2.359 -15.244 0.660 1.00 95.50 94 ASP A C 1
ATOM 735 O O . ASP A 1 94 ? 2.898 -16.051 -0.103 1.00 95.50 94 ASP A O 1
ATOM 739 N N . GLU A 1 95 ? 1.225 -14.631 0.312 1.00 97.50 95 GLU A N 1
ATOM 740 C CA . GLU A 1 95 ? 0.534 -14.834 -0.961 1.00 97.50 95 GLU A CA 1
ATOM 741 C C . GLU A 1 95 ? 0.835 -13.703 -1.958 1.00 97.50 95 GLU A C 1
ATOM 743 O O . GLU A 1 95 ? 0.868 -12.519 -1.620 1.00 97.50 95 GLU A O 1
ATOM 748 N N . TYR A 1 96 ? 1.068 -14.065 -3.224 1.00 97.56 96 TYR A N 1
ATOM 749 C CA . TYR A 1 96 ? 1.434 -13.117 -4.275 1.00 97.56 96 TYR A CA 1
ATOM 750 C C . TYR A 1 96 ? 0.224 -12.596 -5.062 1.00 97.56 96 TYR A C 1
ATOM 752 O O . TYR A 1 96 ? -0.501 -13.364 -5.697 1.00 97.56 96 TYR A O 1
ATOM 760 N N . PHE A 1 97 ? 0.109 -11.269 -5.148 1.00 98.25 97 PHE A N 1
ATOM 761 C CA . PHE A 1 97 ? -0.936 -10.566 -5.889 1.00 98.25 97 PHE A CA 1
ATOM 762 C C . PHE A 1 97 ? -0.352 -9.744 -7.042 1.00 98.25 97 PHE A C 1
ATOM 764 O O . PHE A 1 97 ? 0.555 -8.923 -6.882 1.00 98.25 97 PHE A O 1
ATOM 771 N N . LYS A 1 98 ? -0.908 -9.944 -8.238 1.00 98.25 98 LYS A N 1
ATOM 772 C CA . LYS A 1 98 ? -0.551 -9.224 -9.464 1.00 98.25 98 LYS A CA 1
ATOM 773 C C . LYS A 1 98 ? -1.217 -7.855 -9.511 1.00 98.25 98 LYS A C 1
ATOM 775 O O . LYS A 1 98 ? -2.249 -7.601 -8.892 1.00 98.25 98 LYS A O 1
ATOM 780 N N . ARG A 1 99 ? -0.664 -6.982 -10.356 1.00 97.94 99 ARG A N 1
ATOM 781 C CA . ARG A 1 99 ? -1.273 -5.694 -10.703 1.00 97.94 99 ARG A CA 1
ATOM 782 C C . ARG A 1 99 ? -2.748 -5.854 -11.089 1.00 97.94 99 ARG A C 1
ATOM 784 O O . ARG A 1 99 ? -3.083 -6.680 -11.933 1.00 97.94 99 ARG A O 1
ATOM 791 N N . GLY A 1 100 ? -3.592 -4.994 -10.531 1.00 97.56 100 GLY A N 1
ATOM 792 C CA . GLY A 1 100 ? -5.033 -4.953 -10.762 1.00 97.56 100 GLY A CA 1
ATOM 793 C C . GLY A 1 100 ? -5.840 -5.813 -9.792 1.00 97.56 100 GLY A C 1
ATOM 794 O O . GLY A 1 100 ? -7.048 -5.614 -9.703 1.00 97.56 100 GLY A O 1
ATOM 795 N N . GLN A 1 101 ? -5.202 -6.719 -9.047 1.00 98.06 101 GLN A N 1
ATOM 796 C CA . GLN A 1 101 ? -5.883 -7.472 -7.998 1.00 98.06 101 GLN A CA 1
ATOM 797 C C . GLN A 1 101 ? -6.096 -6.604 -6.753 1.00 98.06 101 GLN A C 1
ATOM 799 O O . GLN A 1 101 ? -5.357 -5.644 -6.505 1.00 98.06 101 GLN A O 1
ATOM 804 N N . ALA A 1 102 ? -7.125 -6.960 -5.990 1.00 96.56 102 ALA A N 1
ATOM 805 C CA . ALA A 1 102 ? -7.391 -6.433 -4.664 1.00 96.56 102 ALA A CA 1
ATOM 806 C C . ALA A 1 102 ? -7.531 -7.603 -3.686 1.00 96.56 102 ALA A C 1
ATOM 808 O O . ALA A 1 102 ? -8.033 -8.664 -4.063 1.00 96.56 102 ALA A O 1
ATOM 809 N N . VAL A 1 103 ? -7.068 -7.405 -2.457 1.00 97.44 103 VAL A N 1
ATOM 810 C CA . VAL A 1 103 ? -7.124 -8.397 -1.382 1.00 97.44 103 VAL A CA 1
ATOM 811 C C . VAL A 1 103 ? -7.644 -7.745 -0.109 1.00 97.44 103 VAL A C 1
ATOM 813 O O . VAL A 1 103 ? -7.268 -6.621 0.215 1.00 97.44 103 VAL A O 1
ATOM 816 N N . THR A 1 104 ? -8.520 -8.442 0.610 1.00 97.31 104 THR A N 1
ATOM 817 C CA . THR A 1 104 ? -8.999 -8.009 1.925 1.00 97.31 104 THR A CA 1
ATOM 818 C C . THR A 1 104 ? -7.917 -8.208 2.976 1.00 97.31 104 THR A C 1
ATOM 820 O O . THR A 1 104 ? -7.380 -9.305 3.104 1.00 97.31 104 THR A O 1
ATOM 823 N N . LEU A 1 105 ? -7.636 -7.155 3.739 1.00 95.06 105 LEU A N 1
ATOM 824 C CA . LEU A 1 105 ? -6.709 -7.183 4.866 1.00 95.06 105 LEU A CA 1
ATOM 825 C C . LEU A 1 105 ? -7.441 -7.673 6.120 1.00 95.06 105 LEU A C 1
ATOM 827 O O . LEU A 1 105 ? -8.617 -7.348 6.315 1.00 95.06 105 LEU A O 1
ATOM 831 N N . ARG A 1 106 ? -6.761 -8.476 6.940 1.00 84.50 106 ARG A N 1
ATOM 832 C CA . ARG A 1 106 ? -7.312 -9.093 8.153 1.00 84.50 106 ARG A CA 1
ATOM 833 C C . ARG A 1 106 ? -6.587 -8.628 9.403 1.00 84.50 106 ARG A C 1
ATOM 835 O O . ARG A 1 106 ? -5.387 -8.301 9.294 1.00 84.50 106 ARG A O 1
#

pLDDT: mean 85.01, std 17.88, range [40.97, 98.38]

Organism: NCBI:txid61395

Secondary structure (DSSP, 8-state):
-----------------PPPP-SEEEEETTEEEEE-SSEEEEEPPPSSTTS---SEE--S-TTS-SS-EEEEEETTTTEEEEEE-STT-EEETTEEE-TT-EEE--

Sequence (106 aa):
DDEAQNGATELHMDSTQAPVQAYAKLEGPDFCYYVRTLEVTLGRHPTSAHHESVDIDLGDSKAVSRRHAKIFYNFVSQSFELQVFGKNGCLVDDEYFKRGQAVTLR

Radius of gyration: 22.0 Å; chains: 1; bounding box: 34×34×79 Å